Protein AF-A0A1C4WXW8-F1 (afdb_monomer_lite)

Foldseek 3Di:
DDDDDDDDDDDDDDDDDPPPPDDDDPPPFAALLQLLLQLLVVLVVDPDFAQAQSLVSSQVSNCVRVVDNCSPVSSVVNLQLLLVLQDVVVDDPDPDGSNRSSNVCRHGPTSVVSSVSSNVSSCVVVNPPPDD

Radius of gyration: 16.44 Å; chains: 1; bounding box: 38×34×55 Å

Sequence (132 aa):
MTISRPAQLVPVCGVPGCPERGTPRHAANGGPAVTLRAAARRLTQHPAGVGYHIPDAIFAAAQHLTGSPRPYDLVEANTKIMGGYLHEQAGPACEMTGGELIRRYGLFAPTDVIMKALYAAAAQYGGCDFGP

Secondary structure (DSSP, 8-state):
-------PPPPPPP-------S-S-STTTT-HHHHHHHHHHHHTT---SB---HHHHHHHHHHHHH--S--HHHHHHHHHHHHHHHHHHH-TT--S-HHHHHHHHHHHSBHHHHHHHHHHHHHHHH------

Organism: NCBI:txid47872

Structure (mmCIF, N/CA/C/O backbone):
data_AF-A0A1C4WXW8-F1
#
_entry.id   AF-A0A1C4WXW8-F1
#
loop_
_atom_site.group_PDB
_atom_site.id
_atom_site.type_symbol
_atom_site.label_atom_id
_atom_site.label_alt_id
_atom_site.label_comp_id
_atom_site.label_asym_id
_atom_site.label_entity_id
_atom_site.label_seq_id
_atom_site.pdbx_PDB_ins_code
_atom_site.Cartn_x
_atom_site.Cartn_y
_atom_site.Cartn_z
_atom_site.occupancy
_atom_site.B_iso_or_equiv
_atom_site.auth_seq_id
_atom_site.auth_comp_id
_atom_site.auth_asym_id
_atom_site.auth_atom_id
_atom_site.pdbx_PDB_model_num
ATOM 1 N N . MET A 1 1 ? 1.476 -24.107 -38.848 1.00 42.16 1 MET A N 1
ATOM 2 C CA . MET A 1 1 ? 0.458 -23.808 -37.819 1.00 42.16 1 MET A CA 1
ATOM 3 C C . MET A 1 1 ? 1.021 -24.277 -36.496 1.00 42.16 1 MET A C 1
ATOM 5 O O . MET A 1 1 ? 1.110 -25.480 -36.294 1.00 42.16 1 MET A O 1
ATOM 9 N N . THR A 1 2 ? 1.486 -23.360 -35.651 1.00 36.97 2 THR A N 1
ATOM 10 C CA . THR A 1 2 ? 2.134 -23.724 -34.385 1.00 36.97 2 THR A CA 1
ATOM 11 C C . THR A 1 2 ? 1.371 -23.062 -33.252 1.00 36.97 2 THR A C 1
ATOM 13 O O . THR A 1 2 ? 1.249 -21.843 -33.196 1.00 36.97 2 THR A O 1
ATOM 16 N N . ILE A 1 3 ? 0.787 -23.908 -32.410 1.00 42.28 3 ILE A N 1
ATOM 17 C CA . ILE A 1 3 ? -0.019 -23.559 -31.245 1.00 42.28 3 ILE A CA 1
ATOM 18 C C . ILE A 1 3 ? 0.946 -23.141 -30.129 1.00 42.28 3 ILE A C 1
ATOM 20 O O . ILE A 1 3 ? 1.629 -23.990 -29.558 1.00 42.28 3 ILE A O 1
ATOM 24 N N . SER A 1 4 ? 1.007 -21.846 -29.816 1.00 33.22 4 SER A N 1
ATOM 25 C CA . SER A 1 4 ? 1.723 -21.348 -28.636 1.00 33.22 4 SER A CA 1
ATOM 26 C C . SER A 1 4 ? 0.876 -21.583 -27.383 1.00 33.22 4 SER A C 1
ATOM 28 O O . SER A 1 4 ? -0.147 -20.937 -27.167 1.00 33.22 4 SER A O 1
ATOM 30 N N . ARG A 1 5 ? 1.298 -22.571 -26.588 1.00 36.66 5 ARG A N 1
ATOM 31 C CA . ARG A 1 5 ? 0.809 -22.892 -25.235 1.00 36.66 5 ARG A CA 1
ATOM 32 C C . ARG A 1 5 ? 1.335 -21.865 -24.200 1.00 36.66 5 ARG A C 1
ATOM 34 O O . ARG A 1 5 ? 2.215 -21.076 -24.531 1.00 36.66 5 ARG A O 1
ATOM 41 N N . PRO A 1 6 ? 0.739 -21.815 -22.993 1.00 38.16 6 PRO A N 1
ATOM 42 C CA . PRO A 1 6 ? 0.484 -20.593 -22.232 1.00 38.16 6 PRO A CA 1
ATOM 43 C C . PRO A 1 6 ? 1.710 -20.080 -21.474 1.00 38.16 6 PRO A C 1
ATOM 45 O O . PRO A 1 6 ? 2.616 -20.848 -21.156 1.00 38.16 6 PRO A O 1
ATOM 48 N N . ALA A 1 7 ? 1.681 -18.785 -21.140 1.00 37.22 7 ALA A N 1
ATOM 49 C CA . ALA A 1 7 ? 2.618 -18.128 -20.236 1.00 37.22 7 ALA A CA 1
ATOM 50 C C . ALA A 1 7 ? 2.741 -18.926 -18.927 1.00 37.22 7 ALA A C 1
ATOM 52 O O . ALA A 1 7 ? 1.848 -18.915 -18.078 1.00 37.22 7 ALA A O 1
ATOM 53 N N . GLN A 1 8 ? 3.838 -19.669 -18.803 1.00 34.44 8 GLN A N 1
ATOM 54 C CA . GLN A 1 8 ? 4.213 -20.341 -17.573 1.00 34.44 8 GLN A CA 1
ATOM 55 C C . GLN A 1 8 ? 4.605 -19.275 -16.551 1.00 34.44 8 GLN A C 1
ATOM 57 O O . GLN A 1 8 ? 5.443 -18.418 -16.833 1.00 34.44 8 GLN A O 1
ATOM 62 N N . LEU A 1 9 ? 3.989 -19.346 -15.367 1.00 34.91 9 LEU A N 1
ATOM 63 C CA . LEU A 1 9 ? 4.515 -18.715 -14.165 1.00 34.91 9 LEU A CA 1
ATOM 64 C C . LEU A 1 9 ? 5.983 -19.121 -14.031 1.00 34.91 9 LEU A C 1
ATOM 66 O O . LEU A 1 9 ? 6.294 -20.303 -13.881 1.00 34.91 9 LEU A O 1
ATOM 70 N N . VAL A 1 10 ? 6.872 -18.138 -14.112 1.00 30.11 10 VAL A N 1
ATOM 71 C CA . VAL A 1 10 ? 8.295 -18.340 -13.859 1.00 30.11 10 VAL A CA 1
ATOM 72 C C . VAL A 1 10 ? 8.438 -18.793 -12.399 1.00 30.11 10 VAL A C 1
ATOM 74 O O . VAL A 1 10 ? 7.858 -18.153 -11.516 1.00 30.11 10 VAL A O 1
ATOM 77 N N . PRO A 1 11 ? 9.152 -19.896 -12.119 1.00 32.09 11 PRO A N 1
ATOM 78 C CA . PRO A 1 11 ? 9.379 -20.346 -10.756 1.00 32.09 11 PRO A CA 1
ATOM 79 C C . PRO A 1 11 ? 10.198 -19.283 -10.022 1.00 32.09 11 PRO A C 1
ATOM 81 O O . PRO A 1 11 ? 11.289 -18.918 -10.459 1.00 32.09 11 PRO A O 1
ATOM 84 N N . VAL A 1 12 ? 9.664 -18.777 -8.908 1.00 43.47 12 VAL A N 1
ATOM 85 C CA . VAL A 1 12 ? 10.432 -17.955 -7.970 1.00 43.47 12 VAL A CA 1
ATOM 86 C C . VAL A 1 12 ? 11.572 -18.828 -7.456 1.00 43.47 12 VAL A C 1
ATOM 88 O O . VAL A 1 12 ? 11.342 -19.896 -6.888 1.00 43.47 12 VAL A O 1
ATOM 91 N N . CYS A 1 13 ? 12.795 -18.397 -7.760 1.00 31.27 13 CYS A N 1
ATOM 92 C CA . CYS A 1 13 ? 14.029 -19.094 -7.442 1.00 31.27 13 CYS A CA 1
ATOM 93 C C . CYS A 1 13 ? 14.114 -19.508 -5.969 1.00 31.27 13 CYS A C 1
ATOM 95 O O . CYS A 1 13 ? 13.616 -18.834 -5.068 1.00 31.27 13 CYS A O 1
ATOM 97 N N . GLY A 1 14 ? 14.783 -20.644 -5.776 1.00 25.45 14 GLY A N 1
ATOM 98 C CA . GLY A 1 14 ? 14.918 -21.360 -4.523 1.00 25.45 14 GLY A CA 1
ATOM 99 C C . GLY A 1 14 ? 15.574 -20.572 -3.392 1.00 25.45 14 GLY A C 1
ATOM 100 O O . GLY A 1 14 ? 16.483 -19.768 -3.581 1.00 25.45 14 GLY A O 1
ATOM 101 N N . VAL A 1 15 ? 15.106 -20.901 -2.194 1.00 41.94 15 VAL A N 1
ATOM 102 C CA . VAL A 1 15 ? 15.694 -20.576 -0.895 1.00 41.94 15 VAL A CA 1
ATOM 103 C C . VAL A 1 15 ? 17.053 -21.283 -0.790 1.00 41.94 15 VAL A C 1
ATOM 105 O O . VAL A 1 15 ? 17.099 -22.513 -0.847 1.00 41.94 15 VAL A O 1
ATOM 108 N N . PRO A 1 16 ? 18.166 -20.536 -0.705 1.00 33.53 16 PRO A N 1
ATOM 109 C CA . PRO A 1 16 ? 18.924 -20.519 0.548 1.00 33.53 16 PRO A CA 1
ATOM 110 C C . PRO A 1 16 ? 19.541 -19.139 0.832 1.00 33.53 16 PRO A C 1
ATOM 112 O O . PRO A 1 16 ? 20.348 -18.625 0.062 1.00 33.53 16 PRO A O 1
ATOM 115 N N . GLY A 1 17 ? 19.188 -18.564 1.982 1.00 31.53 17 GLY A N 1
ATOM 116 C CA . GLY A 1 17 ? 19.718 -17.282 2.441 1.00 31.53 17 GLY A CA 1
ATOM 117 C C . GLY A 1 17 ? 18.607 -16.278 2.694 1.00 31.53 17 GLY A C 1
ATOM 118 O O . GLY A 1 17 ? 18.421 -15.348 1.921 1.00 31.53 17 GLY A O 1
ATOM 119 N N . CYS A 1 18 ? 17.877 -16.456 3.795 1.00 29.89 18 CYS A N 1
ATOM 120 C CA . CYS A 1 18 ? 17.262 -15.324 4.474 1.00 29.89 18 CYS A CA 1
ATOM 121 C C . CYS A 1 18 ? 18.410 -14.534 5.119 1.00 29.89 18 CYS A C 1
ATOM 123 O O . CYS A 1 18 ? 18.981 -15.034 6.091 1.00 29.89 18 CYS A O 1
ATOM 125 N N . PRO A 1 19 ? 18.811 -13.350 4.619 1.00 34.81 19 PRO A N 1
ATOM 126 C CA . PRO A 1 19 ? 19.678 -12.505 5.408 1.00 34.81 19 PRO A CA 1
ATOM 127 C C . PRO A 1 19 ? 18.844 -11.970 6.570 1.00 34.81 19 PRO A C 1
ATOM 129 O O . PRO A 1 19 ? 17.953 -11.13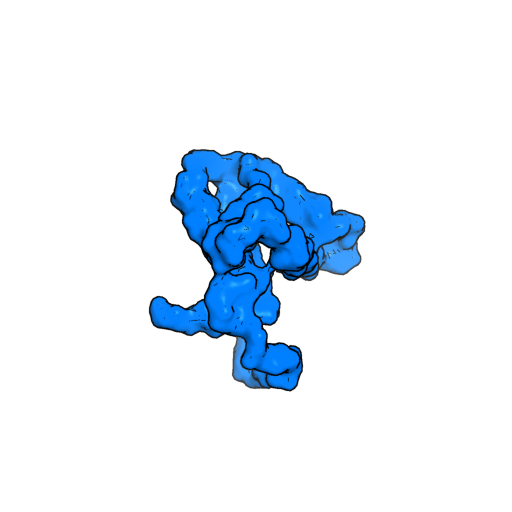7 6.404 1.00 34.81 19 PRO A O 1
ATOM 132 N N . GLU A 1 20 ? 19.148 -12.466 7.762 1.00 41.84 20 GLU A N 1
ATOM 133 C CA . GLU A 1 20 ? 18.830 -11.804 9.016 1.00 41.84 20 GLU A CA 1
ATOM 134 C C . GLU A 1 20 ? 19.429 -10.390 8.971 1.00 41.84 20 GLU A C 1
ATOM 136 O O . GLU A 1 20 ? 20.609 -10.181 9.247 1.00 41.84 20 GLU A O 1
ATOM 141 N N . ARG A 1 21 ? 18.646 -9.388 8.569 1.00 37.94 21 ARG A N 1
ATOM 142 C CA . ARG A 1 21 ? 19.041 -7.984 8.717 1.00 37.94 21 ARG A CA 1
ATOM 143 C C . ARG A 1 21 ? 17.845 -7.125 9.074 1.00 37.94 21 ARG A C 1
ATOM 145 O O . ARG A 1 21 ? 17.201 -6.528 8.222 1.00 37.94 21 ARG A O 1
ATOM 152 N N . GLY A 1 22 ? 17.622 -7.037 10.384 1.00 32.50 22 GLY A N 1
ATOM 153 C CA . GLY A 1 22 ? 16.932 -5.903 10.991 1.00 32.50 22 GLY A CA 1
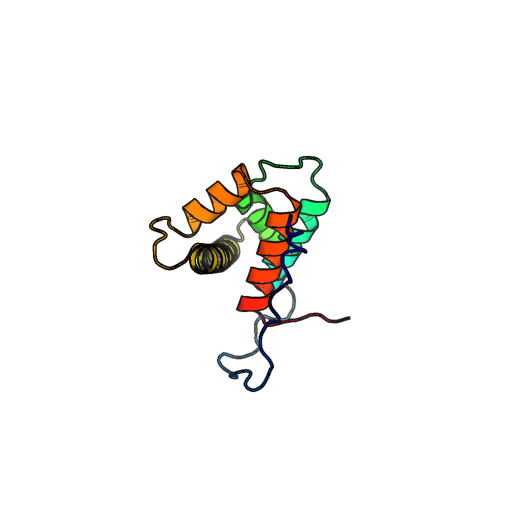ATOM 154 C C . GLY A 1 22 ? 15.810 -6.265 11.952 1.00 32.50 22 GLY A C 1
ATOM 155 O O . GLY A 1 22 ? 14.688 -5.848 11.723 1.00 32.50 22 GLY A O 1
ATOM 156 N N . THR A 1 23 ? 16.121 -6.978 13.041 1.00 31.50 23 THR A N 1
ATOM 157 C CA . THR A 1 23 ? 15.354 -7.033 14.311 1.00 31.50 23 THR A CA 1
ATOM 158 C C . THR A 1 23 ? 13.820 -7.247 14.254 1.00 31.50 23 THR A C 1
ATOM 160 O O . THR A 1 23 ? 13.075 -6.331 13.900 1.00 31.50 23 THR A O 1
ATOM 163 N N . PRO A 1 24 ? 13.286 -8.366 14.784 1.00 39.66 24 PRO A N 1
ATOM 164 C CA . PRO A 1 24 ? 11.848 -8.533 14.961 1.00 39.66 24 PRO A CA 1
ATOM 165 C C . PRO A 1 24 ? 11.381 -7.716 16.179 1.00 39.66 24 PRO A C 1
ATOM 167 O O . PRO A 1 24 ? 11.413 -8.194 17.311 1.00 39.66 24 PRO A O 1
ATOM 170 N N . ARG A 1 25 ? 10.964 -6.454 15.987 1.00 38.03 25 ARG A N 1
ATOM 171 C CA . ARG A 1 25 ? 10.293 -5.687 17.063 1.00 38.03 25 ARG A CA 1
ATOM 172 C C . ARG A 1 25 ? 9.156 -4.754 16.629 1.00 38.03 25 ARG A C 1
ATOM 174 O O . ARG A 1 25 ? 8.861 -3.799 17.330 1.00 38.03 25 ARG A O 1
ATOM 181 N N . HIS A 1 26 ? 8.464 -5.054 15.530 1.00 38.19 26 HIS A N 1
ATOM 182 C CA . HIS A 1 26 ? 7.174 -4.411 15.199 1.00 38.19 26 HIS A CA 1
ATOM 183 C C . HIS A 1 26 ? 6.092 -5.397 14.712 1.00 38.19 26 HIS A C 1
ATOM 185 O O . HIS A 1 26 ? 5.061 -4.985 14.183 1.00 38.19 26 HIS A O 1
ATOM 191 N N . ALA A 1 27 ? 6.303 -6.705 14.905 1.00 42.12 27 ALA A N 1
ATOM 192 C CA . ALA A 1 27 ? 5.396 -7.751 14.422 1.00 42.12 27 ALA A CA 1
ATOM 193 C C . ALA A 1 27 ? 4.163 -7.996 15.319 1.00 42.12 27 ALA A C 1
ATOM 195 O O . ALA A 1 27 ? 3.252 -8.709 14.915 1.00 42.12 27 ALA A O 1
ATOM 196 N N . ALA A 1 28 ? 4.073 -7.382 16.502 1.00 43.66 28 ALA A N 1
ATOM 197 C CA . ALA A 1 28 ? 2.892 -7.508 17.352 1.00 43.66 28 ALA A CA 1
ATOM 198 C C . ALA A 1 28 ? 1.944 -6.310 17.137 1.00 43.66 28 ALA A C 1
ATOM 200 O O . ALA A 1 28 ? 2.115 -5.246 17.721 1.00 43.66 28 ALA A O 1
ATOM 201 N N . ASN A 1 29 ? 0.932 -6.512 16.290 1.00 54.12 29 ASN A N 1
ATOM 202 C CA . ASN A 1 29 ? -0.359 -5.800 16.256 1.00 54.12 29 ASN A CA 1
ATOM 203 C C . ASN A 1 29 ? -0.497 -4.421 15.573 1.00 54.12 29 ASN A C 1
ATOM 205 O O . ASN A 1 29 ? -1.605 -3.893 15.575 1.00 54.12 29 ASN A O 1
ATOM 209 N N . GLY A 1 30 ? 0.519 -3.856 14.907 1.00 61.78 30 GLY A N 1
ATOM 210 C CA . GLY A 1 30 ? 0.320 -2.545 14.247 1.00 61.78 30 GLY A CA 1
ATOM 211 C C . GLY A 1 30 ? 1.336 -2.091 13.196 1.00 61.78 30 GLY 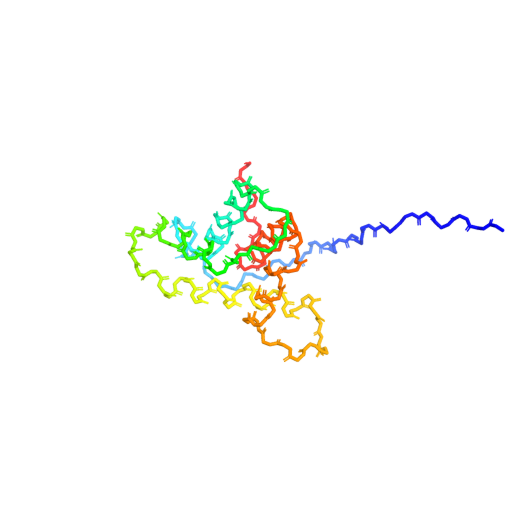A C 1
ATOM 212 O O . GLY A 1 30 ? 1.309 -0.932 12.796 1.00 61.78 30 GLY A O 1
ATOM 213 N N . GLY A 1 31 ? 2.248 -2.960 12.751 1.00 77.69 31 GLY A N 1
ATOM 214 C CA . GLY A 1 31 ? 3.304 -2.578 11.807 1.00 77.69 31 GLY A CA 1
ATOM 215 C C . GLY A 1 31 ? 2.824 -2.343 10.360 1.00 77.69 31 GLY A C 1
ATOM 216 O O . GLY A 1 31 ? 1.686 -2.682 10.007 1.00 77.69 31 GLY A O 1
ATOM 217 N N . PRO A 1 32 ? 3.699 -1.824 9.475 1.00 82.94 32 PRO A N 1
ATOM 218 C CA . PRO A 1 32 ? 3.349 -1.557 8.079 1.00 82.94 32 PRO A CA 1
ATOM 219 C C . PRO A 1 32 ? 2.868 -2.796 7.309 1.00 82.94 32 PRO A C 1
ATOM 221 O O . PRO A 1 32 ? 1.838 -2.745 6.649 1.00 82.94 32 PRO A O 1
ATOM 224 N N . ALA A 1 33 ? 3.514 -3.956 7.467 1.00 83.88 33 ALA A N 1
ATOM 225 C CA . ALA A 1 33 ? 3.075 -5.186 6.796 1.00 83.88 33 ALA A CA 1
ATOM 226 C C . ALA A 1 33 ? 1.646 -5.612 7.201 1.00 83.88 33 ALA A C 1
ATOM 228 O O . ALA A 1 33 ? 0.847 -6.009 6.353 1.00 83.88 33 ALA A O 1
ATOM 229 N N . VAL A 1 34 ? 1.290 -5.480 8.484 1.00 86.12 34 VAL A N 1
ATOM 230 C CA . VAL A 1 34 ? -0.073 -5.750 8.979 1.00 86.12 34 VAL A CA 1
ATOM 231 C C . VAL A 1 34 ? -1.065 -4.745 8.392 1.00 86.12 34 VAL A C 1
ATOM 233 O O . VAL A 1 34 ? -2.157 -5.123 7.973 1.00 86.12 34 VAL A O 1
ATOM 236 N N . THR A 1 35 ? -0.662 -3.479 8.300 1.00 87.94 35 THR A N 1
ATOM 237 C CA . THR A 1 35 ? -1.484 -2.397 7.748 1.00 87.94 35 THR A CA 1
ATOM 238 C C . THR A 1 35 ? -1.775 -2.597 6.260 1.00 87.94 35 THR A C 1
ATOM 240 O O . THR A 1 35 ? -2.935 -2.512 5.862 1.00 87.94 35 THR A O 1
ATOM 243 N N . LEU A 1 36 ? -0.774 -2.951 5.445 1.00 89.00 36 LEU A N 1
ATOM 244 C CA . LEU A 1 36 ? -0.966 -3.275 4.025 1.00 89.00 36 LEU A CA 1
ATOM 245 C C . LEU A 1 36 ? -1.899 -4.480 3.829 1.00 89.00 36 LEU A C 1
ATOM 247 O O . LEU A 1 36 ? -2.801 -4.432 2.993 1.00 89.00 36 LEU A O 1
ATOM 251 N N . ARG A 1 37 ? -1.747 -5.541 4.636 1.00 88.56 37 ARG A N 1
ATOM 252 C CA . ARG A 1 37 ? -2.646 -6.712 4.606 1.00 88.56 37 ARG A CA 1
ATOM 253 C C . ARG A 1 37 ? -4.078 -6.340 5.007 1.00 88.56 37 ARG A C 1
ATOM 255 O O . ARG A 1 37 ? -5.032 -6.809 4.391 1.00 88.56 37 ARG A O 1
ATOM 262 N N . ALA A 1 38 ? -4.247 -5.489 6.019 1.00 87.75 38 ALA A N 1
ATOM 263 C CA . ALA A 1 38 ? -5.557 -4.995 6.438 1.00 87.75 38 ALA A CA 1
ATOM 264 C C . ALA A 1 38 ? -6.206 -4.101 5.366 1.00 87.75 38 ALA A C 1
ATOM 266 O O . ALA A 1 38 ? -7.405 -4.224 5.119 1.00 87.75 38 ALA A O 1
ATOM 267 N N . ALA A 1 39 ? -5.424 -3.261 4.682 1.00 87.88 39 ALA A N 1
ATOM 268 C CA . ALA A 1 39 ? -5.891 -2.493 3.531 1.00 87.88 39 ALA A CA 1
ATOM 269 C C . ALA A 1 39 ? -6.344 -3.424 2.390 1.00 87.88 39 ALA A C 1
ATOM 271 O O . ALA A 1 39 ? -7.438 -3.245 1.858 1.00 87.88 39 ALA A O 1
ATOM 272 N N . ALA A 1 40 ? -5.573 -4.477 2.088 1.00 87.38 40 ALA A N 1
ATOM 273 C CA . ALA A 1 40 ? -5.913 -5.486 1.079 1.00 87.38 40 ALA A CA 1
ATOM 274 C C . ALA A 1 40 ? -7.261 -6.178 1.359 1.00 87.38 40 ALA A C 1
ATOM 276 O O . ALA A 1 40 ? -8.089 -6.313 0.462 1.00 87.38 40 ALA A O 1
ATOM 277 N N . ARG A 1 41 ? -7.537 -6.546 2.618 1.00 85.62 41 ARG A N 1
ATOM 278 C CA . ARG A 1 41 ? -8.822 -7.154 3.021 1.00 85.62 41 ARG A CA 1
ATOM 279 C C . ARG A 1 41 ? -10.028 -6.229 2.863 1.00 85.62 41 ARG A C 1
ATOM 281 O O . ARG A 1 41 ? -11.157 -6.702 2.818 1.00 85.62 41 ARG A O 1
ATOM 288 N N . ARG A 1 42 ? -9.829 -4.915 2.801 1.00 81.56 42 ARG A N 1
ATOM 289 C CA . ARG A 1 42 ? -10.935 -3.978 2.563 1.00 81.56 42 ARG A CA 1
ATOM 290 C C . ARG A 1 42 ? -11.265 -3.812 1.095 1.00 81.56 42 ARG A C 1
ATOM 292 O O . ARG A 1 42 ? -12.414 -3.535 0.773 1.00 81.56 42 ARG A O 1
ATOM 299 N N . LEU A 1 43 ? -10.301 -4.046 0.208 1.00 77.81 43 LEU A N 1
ATOM 300 C CA . LEU A 1 43 ? -10.560 -4.087 -1.230 1.00 77.81 43 LEU A CA 1
ATOM 301 C C . LEU A 1 43 ? -11.547 -5.201 -1.594 1.00 77.81 43 LEU A C 1
ATOM 303 O O . LEU A 1 43 ? -12.408 -4.981 -2.435 1.00 77.81 43 LEU A O 1
ATOM 307 N N . THR A 1 44 ? -11.510 -6.352 -0.912 1.00 70.81 44 THR A N 1
ATOM 308 C CA . THR A 1 44 ? -12.481 -7.440 -1.146 1.00 70.81 44 THR A CA 1
ATOM 309 C C . THR A 1 44 ? -13.906 -7.088 -0.715 1.00 70.81 44 THR A C 1
ATOM 311 O O . THR A 1 44 ? -14.844 -7.784 -1.085 1.00 70.81 44 THR A O 1
ATOM 314 N N . GLN A 1 45 ? -14.077 -6.033 0.087 1.00 70.06 45 GLN A N 1
ATOM 315 C CA . GLN A 1 45 ? -15.380 -5.523 0.521 1.00 70.06 45 GLN A CA 1
ATOM 316 C C . GLN A 1 45 ? -15.891 -4.395 -0.390 1.00 70.06 45 GLN A C 1
ATOM 318 O O . GLN A 1 45 ? -17.015 -3.929 -0.212 1.00 70.06 45 GLN A O 1
ATOM 323 N N . HIS A 1 46 ? -15.084 -3.938 -1.354 1.00 66.31 46 HIS A N 1
ATOM 324 C CA . HIS A 1 46 ? -15.436 -2.834 -2.237 1.00 66.31 46 HIS A CA 1
ATOM 325 C C . HIS A 1 46 ? -16.137 -3.348 -3.512 1.00 66.31 46 HIS A C 1
ATOM 327 O O . HIS A 1 46 ? -15.595 -4.219 -4.190 1.00 66.31 46 HIS A O 1
ATOM 333 N N . PRO A 1 47 ? -17.314 -2.809 -3.889 1.00 59.94 47 PRO A N 1
ATOM 334 C CA . PRO A 1 47 ? -18.100 -3.316 -5.020 1.00 59.94 47 PRO A CA 1
ATOM 335 C C . PRO A 1 47 ? -17.556 -2.919 -6.404 1.00 59.94 47 PRO A C 1
ATOM 337 O O . PRO A 1 47 ? -18.006 -3.455 -7.414 1.00 59.94 47 PRO A O 1
ATOM 340 N N . ALA A 1 48 ? -16.612 -1.973 -6.482 1.00 60.81 48 ALA A N 1
ATOM 341 C CA . ALA A 1 48 ? -16.042 -1.520 -7.754 1.00 60.81 48 ALA A CA 1
ATOM 342 C C . ALA A 1 48 ? -14.847 -2.381 -8.203 1.00 60.81 48 ALA A C 1
ATOM 344 O O . ALA A 1 48 ? -13.959 -2.688 -7.407 1.00 60.81 48 ALA A O 1
ATOM 345 N N . GLY A 1 49 ? -14.808 -2.717 -9.498 1.00 60.69 49 GLY A N 1
ATOM 346 C CA . GLY A 1 49 ? -13.738 -3.512 -10.111 1.00 60.69 49 GLY A CA 1
ATOM 347 C C . GLY A 1 49 ? -12.464 -2.737 -10.477 1.00 60.69 49 GLY A C 1
ATOM 348 O O . GLY A 1 49 ? -11.425 -3.371 -10.624 1.00 60.69 49 GLY A O 1
ATOM 349 N N . VAL A 1 50 ? -12.528 -1.404 -10.623 1.00 62.62 50 VAL A N 1
ATOM 350 C CA . VAL A 1 50 ? -11.410 -0.489 -10.959 1.00 62.62 50 VAL A CA 1
ATOM 351 C C . VAL A 1 50 ? -11.678 0.885 -10.316 1.00 62.62 50 VAL A C 1
ATOM 353 O O . VAL A 1 50 ? -12.838 1.217 -10.064 1.00 62.62 50 VAL A O 1
ATOM 356 N N . GLY A 1 51 ? -10.640 1.695 -10.072 1.00 70.06 51 GLY A N 1
ATOM 357 C CA . GLY A 1 51 ? -10.784 3.079 -9.596 1.00 70.06 51 GLY A CA 1
ATOM 358 C C . GLY A 1 51 ? -10.794 3.207 -8.073 1.00 70.06 51 GLY A C 1
ATOM 359 O O . GLY A 1 51 ? -11.637 3.896 -7.505 1.00 70.06 51 GLY A O 1
ATOM 360 N N . TYR A 1 52 ? -9.871 2.522 -7.403 1.00 79.12 52 TYR A N 1
ATOM 361 C CA . TYR A 1 52 ? -9.782 2.472 -5.951 1.00 79.12 52 TYR A CA 1
ATOM 362 C C . TYR A 1 52 ? -8.713 3.419 -5.395 1.00 79.12 52 TYR A C 1
ATOM 364 O O . TYR A 1 52 ? -7.569 3.436 -5.854 1.00 79.12 52 TYR A O 1
ATOM 372 N N . HIS A 1 53 ? -9.049 4.174 -4.349 1.00 83.88 53 HIS A N 1
ATOM 373 C CA . HIS A 1 53 ? -8.098 5.077 -3.706 1.00 83.88 53 HIS A CA 1
ATOM 374 C C . HIS A 1 53 ? -7.266 4.341 -2.640 1.00 83.88 53 HIS A C 1
ATOM 376 O O . HIS A 1 53 ? -7.625 4.260 -1.467 1.00 83.88 53 HIS A O 1
ATOM 382 N N . ILE A 1 54 ? -6.126 3.784 -3.066 1.00 85.88 54 ILE A N 1
ATOM 383 C CA . ILE A 1 54 ? -5.195 3.023 -2.210 1.00 85.88 54 ILE A CA 1
ATOM 384 C C . ILE A 1 54 ? -4.769 3.799 -0.944 1.00 85.88 54 ILE A C 1
ATOM 386 O O . ILE A 1 54 ? -4.763 3.187 0.129 1.00 85.88 54 ILE A O 1
ATOM 390 N N . PRO A 1 55 ? -4.450 5.112 -1.002 1.00 86.88 55 PRO A N 1
ATOM 391 C CA . PRO A 1 55 ? -4.074 5.862 0.196 1.00 86.88 55 PRO A CA 1
ATOM 392 C C . PRO A 1 55 ? -5.159 5.873 1.280 1.00 86.88 55 PRO A C 1
ATOM 394 O O . PRO A 1 55 ? -4.830 5.715 2.454 1.00 86.88 55 PRO A O 1
ATOM 397 N N . ASP A 1 56 ? -6.443 5.965 0.913 1.00 87.25 56 ASP A N 1
ATOM 398 C CA . ASP A 1 56 ? -7.541 5.958 1.895 1.00 87.25 56 ASP A CA 1
ATOM 399 C C . ASP A 1 56 ? -7.678 4.599 2.575 1.00 87.25 56 ASP A C 1
ATOM 401 O O . ASP A 1 56 ? -7.957 4.512 3.770 1.00 87.25 56 ASP A O 1
ATOM 405 N N . ALA A 1 57 ? -7.437 3.518 1.835 1.00 88.62 57 ALA A N 1
ATOM 406 C CA . ALA A 1 57 ? -7.476 2.168 2.380 1.00 88.62 57 ALA A CA 1
ATOM 407 C C . ALA A 1 57 ? -6.375 1.930 3.411 1.00 88.62 57 ALA A C 1
ATOM 409 O O . ALA A 1 57 ? -6.630 1.351 4.472 1.00 88.62 57 ALA A O 1
ATOM 410 N N . ILE A 1 58 ? -5.166 2.411 3.105 1.00 89.44 58 ILE A N 1
ATOM 411 C CA . ILE A 1 58 ? -4.021 2.405 4.017 1.00 89.44 58 ILE A CA 1
ATOM 412 C C . ILE A 1 58 ? -4.334 3.274 5.236 1.00 89.44 58 ILE A C 1
ATOM 414 O O . ILE A 1 58 ? -4.143 2.829 6.366 1.00 89.44 58 ILE A O 1
ATOM 418 N N . PHE A 1 59 ? -4.873 4.476 5.028 1.00 89.50 59 PHE A N 1
ATOM 419 C CA . PHE A 1 59 ? -5.226 5.402 6.098 1.00 89.50 59 PHE A CA 1
ATOM 420 C C . PHE A 1 59 ? -6.261 4.814 7.054 1.00 89.50 59 PHE A C 1
ATOM 422 O O . PHE A 1 59 ? -6.013 4.725 8.256 1.00 89.50 59 PHE A O 1
ATOM 429 N N . ALA A 1 60 ? -7.373 4.303 6.531 1.00 88.81 60 ALA A N 1
ATOM 430 C CA . ALA A 1 60 ? -8.378 3.626 7.335 1.00 88.81 60 ALA A CA 1
ATOM 431 C C . ALA A 1 60 ? -7.786 2.411 8.074 1.00 88.81 60 ALA A C 1
ATOM 433 O O . ALA A 1 60 ? -8.306 1.981 9.105 1.00 88.81 60 ALA A O 1
ATOM 434 N N . ALA A 1 61 ? -6.744 1.760 7.527 1.00 88.38 61 ALA A N 1
ATOM 435 C CA . ALA A 1 61 ? -6.183 0.521 8.096 1.00 88.38 61 ALA A CA 1
ATOM 436 C C . ALA A 1 61 ? -5.304 0.872 9.271 1.00 88.38 61 ALA A C 1
ATOM 438 O O . ALA A 1 61 ? -5.475 0.327 10.358 1.00 88.38 61 ALA A O 1
ATOM 439 N N . ALA A 1 62 ? -4.469 1.876 9.058 1.00 86.62 62 ALA A N 1
ATOM 440 C CA . ALA A 1 62 ? -3.658 2.483 10.078 1.00 86.62 62 ALA A CA 1
ATOM 441 C C . ALA A 1 62 ? -4.532 3.042 11.217 1.00 86.62 62 ALA A C 1
ATOM 443 O O . ALA A 1 62 ? -4.246 2.764 12.378 1.00 86.62 62 ALA A O 1
ATOM 444 N N . GLN A 1 63 ? -5.641 3.733 10.918 1.00 88.88 63 GLN A N 1
ATOM 445 C CA . GLN A 1 63 ? -6.573 4.229 11.941 1.00 88.88 63 GLN A CA 1
ATOM 446 C C . GLN A 1 63 ? -7.176 3.091 12.766 1.00 88.88 63 GLN A C 1
ATOM 448 O O . GLN A 1 63 ? -7.166 3.137 13.992 1.00 88.88 63 GLN A O 1
ATOM 453 N N . HIS A 1 64 ? -7.674 2.047 12.099 1.00 86.50 64 HIS A N 1
ATOM 454 C CA . HIS A 1 64 ? -8.310 0.919 12.775 1.00 86.50 64 HIS A CA 1
ATOM 455 C C . HIS A 1 64 ? -7.338 0.131 13.664 1.00 86.50 64 HIS A C 1
ATOM 457 O O . HIS A 1 64 ? -7.713 -0.271 14.759 1.00 86.50 64 HIS A O 1
ATOM 463 N N . LEU A 1 65 ? -6.096 -0.069 13.213 1.00 83.19 65 LEU A N 1
ATOM 464 C CA . LEU A 1 65 ? -5.086 -0.827 13.956 1.00 83.19 65 LEU A CA 1
ATOM 465 C C . LEU A 1 65 ? -4.478 -0.034 15.116 1.00 83.19 65 LEU A C 1
ATOM 467 O O . LEU A 1 65 ? -4.161 -0.608 16.151 1.00 83.19 65 LEU A O 1
ATOM 471 N N . THR A 1 66 ? -4.305 1.278 14.952 1.00 82.50 66 THR A N 1
ATOM 472 C CA . THR A 1 66 ? -3.676 2.125 15.980 1.00 82.50 66 THR A CA 1
ATOM 473 C C . THR A 1 66 ? -4.678 2.738 16.955 1.00 82.50 66 THR A C 1
ATOM 475 O O . THR A 1 66 ? -4.274 3.246 17.997 1.00 82.50 66 THR A O 1
ATOM 478 N N . GLY A 1 67 ? -5.969 2.767 16.606 1.00 82.25 67 GLY A N 1
ATOM 479 C CA . GLY A 1 67 ? -6.986 3.548 17.316 1.00 82.25 67 GLY A CA 1
ATOM 480 C C . GLY A 1 67 ? -6.774 5.066 17.224 1.00 82.25 67 GLY A C 1
ATOM 481 O O . GLY A 1 67 ? -7.519 5.829 17.836 1.00 82.25 67 GLY A O 1
ATOM 482 N N . SER A 1 68 ? -5.764 5.526 16.476 1.00 78.44 68 SER A N 1
ATOM 483 C CA . SER A 1 68 ? -5.435 6.941 16.340 1.00 78.44 68 SER A CA 1
ATOM 484 C C . SER A 1 68 ? -6.251 7.575 15.214 1.00 78.44 68 SER A C 1
ATOM 486 O O . SER A 1 68 ? -6.280 7.036 14.106 1.00 78.44 68 SER A O 1
ATOM 488 N N . PRO A 1 69 ? -6.834 8.770 15.417 1.00 80.88 69 PRO A N 1
ATOM 489 C CA . PRO A 1 69 ? -7.447 9.530 14.329 1.00 80.88 69 PRO A CA 1
ATOM 490 C C . PRO A 1 69 ? -6.409 10.081 13.336 1.00 80.88 69 PRO A C 1
ATOM 492 O O . PRO A 1 69 ? -6.773 10.511 12.242 1.00 80.88 69 PRO A O 1
ATOM 495 N N . ARG A 1 70 ? -5.118 10.087 13.697 1.00 85.00 70 ARG A N 1
ATOM 496 C CA . ARG A 1 70 ? -4.020 10.676 12.914 1.00 85.00 70 ARG A CA 1
ATOM 497 C C . ARG A 1 70 ? -2.831 9.713 12.801 1.00 85.00 70 ARG A C 1
ATOM 499 O O . ARG A 1 70 ? -1.779 9.975 13.379 1.00 85.00 70 ARG A O 1
ATOM 506 N N . PRO A 1 71 ? -2.960 8.593 12.075 1.00 85.38 71 PRO A N 1
ATOM 507 C CA . PRO A 1 71 ? -1.907 7.586 11.973 1.00 85.38 71 PRO A CA 1
ATOM 508 C C . PRO A 1 71 ? -0.874 7.938 10.882 1.00 85.38 71 PRO A C 1
ATOM 510 O O . PRO A 1 71 ? -0.485 7.076 10.096 1.00 85.38 71 PRO A O 1
ATOM 513 N N . TYR A 1 72 ? -0.473 9.211 10.779 1.00 87.88 72 TYR A N 1
ATOM 514 C CA . TYR A 1 72 ? 0.270 9.732 9.624 1.00 87.88 72 TYR A CA 1
ATOM 515 C C . TYR A 1 72 ? 1.615 9.038 9.406 1.00 87.88 72 TYR A C 1
ATOM 517 O O . TYR A 1 72 ? 1.891 8.636 8.281 1.00 87.88 72 TYR A O 1
ATOM 525 N N . ASP A 1 73 ? 2.385 8.798 10.468 1.00 84.69 73 ASP A N 1
ATOM 526 C CA . ASP A 1 73 ? 3.694 8.136 10.370 1.00 84.69 73 ASP A CA 1
ATOM 527 C C . ASP A 1 73 ? 3.568 6.717 9.799 1.00 84.69 73 ASP A C 1
ATOM 529 O O . ASP A 1 73 ? 4.344 6.286 8.944 1.00 84.69 73 ASP A O 1
ATOM 533 N N . LEU A 1 74 ? 2.532 5.989 10.231 1.00 83.88 74 LEU A N 1
ATOM 534 C CA . LEU A 1 74 ? 2.253 4.647 9.737 1.00 83.88 74 LEU A CA 1
ATOM 535 C C . LEU A 1 74 ? 1.791 4.698 8.277 1.00 83.88 74 LEU A C 1
ATOM 537 O O . LEU A 1 74 ? 2.230 3.885 7.468 1.00 83.88 74 LEU A O 1
ATOM 541 N N . VAL A 1 75 ? 0.951 5.663 7.907 1.00 86.75 75 VAL A N 1
ATOM 542 C CA . VAL A 1 75 ? 0.493 5.852 6.521 1.00 86.75 75 VAL A CA 1
ATOM 543 C C . VAL A 1 75 ? 1.646 6.216 5.593 1.00 86.75 75 VAL A C 1
ATOM 545 O O . VAL A 1 75 ? 1.752 5.652 4.503 1.00 86.75 75 VAL A O 1
ATOM 548 N N . GLU A 1 76 ? 2.545 7.096 6.025 1.00 89.00 76 GLU A N 1
ATOM 549 C CA . GLU A 1 76 ? 3.739 7.468 5.273 1.00 89.00 76 GLU A CA 1
ATOM 550 C C . GLU A 1 76 ? 4.659 6.257 5.071 1.00 89.00 76 GLU A C 1
ATOM 552 O O . GLU A 1 76 ? 5.082 5.987 3.945 1.00 89.00 76 GLU A O 1
ATOM 557 N N . ALA A 1 77 ? 4.905 5.471 6.125 1.00 87.31 77 ALA A N 1
ATOM 558 C CA . ALA A 1 77 ? 5.696 4.246 6.038 1.00 87.31 77 ALA A CA 1
ATOM 559 C C . ALA A 1 77 ? 5.088 3.235 5.049 1.00 87.31 77 ALA A C 1
ATOM 561 O O . ALA A 1 77 ? 5.787 2.714 4.181 1.00 87.31 77 ALA A O 1
ATOM 562 N N . ASN A 1 78 ? 3.776 2.997 5.125 1.00 90.06 78 ASN A N 1
ATOM 563 C CA . ASN A 1 78 ? 3.066 2.107 4.203 1.00 90.06 78 ASN A CA 1
ATOM 564 C C . ASN A 1 78 ? 3.118 2.606 2.751 1.00 90.06 78 ASN A C 1
ATOM 566 O O . ASN A 1 78 ? 3.317 1.814 1.831 1.00 90.06 78 ASN A O 1
ATOM 570 N N . THR A 1 79 ? 2.976 3.917 2.544 1.00 90.19 79 THR A N 1
ATOM 571 C CA . THR A 1 79 ? 3.052 4.544 1.216 1.00 90.19 79 THR A CA 1
ATOM 572 C C . THR A 1 79 ? 4.454 4.403 0.628 1.00 90.19 79 THR A C 1
ATOM 574 O O . THR A 1 79 ? 4.594 4.063 -0.543 1.00 90.19 79 THR A O 1
ATOM 577 N N . LYS A 1 80 ? 5.504 4.584 1.437 1.00 90.25 80 LYS A N 1
ATOM 578 C CA . LYS A 1 80 ? 6.894 4.356 1.016 1.00 90.25 80 LYS A CA 1
ATOM 579 C C . LYS A 1 80 ? 7.136 2.901 0.609 1.00 90.25 80 LYS A C 1
ATOM 581 O O . LYS A 1 80 ? 7.721 2.667 -0.443 1.00 90.25 80 LYS A O 1
ATOM 586 N N . ILE A 1 81 ? 6.643 1.937 1.389 1.00 90.75 81 ILE A N 1
ATOM 587 C CA . ILE A 1 81 ? 6.793 0.501 1.095 1.00 90.75 81 ILE A CA 1
ATOM 588 C C . ILE A 1 81 ? 6.070 0.125 -0.199 1.00 90.75 81 ILE A C 1
ATOM 590 O O . ILE A 1 81 ? 6.668 -0.472 -1.091 1.00 90.75 81 ILE A O 1
ATOM 594 N N . MET A 1 82 ? 4.797 0.504 -0.324 1.00 92.38 82 MET A N 1
ATOM 595 C CA . MET A 1 82 ? 4.010 0.210 -1.521 1.00 92.38 82 MET A CA 1
ATOM 596 C C . MET A 1 82 ? 4.591 0.905 -2.759 1.00 92.38 82 MET A C 1
ATOM 598 O O . MET A 1 82 ? 4.659 0.315 -3.833 1.00 92.38 82 MET A O 1
ATOM 602 N N . GLY A 1 83 ? 5.040 2.151 -2.608 1.00 91.06 83 GLY A N 1
ATOM 603 C CA . GLY A 1 83 ? 5.645 2.924 -3.685 1.00 91.06 83 GLY A CA 1
ATOM 604 C C . GLY A 1 83 ? 6.960 2.310 -4.156 1.00 91.06 8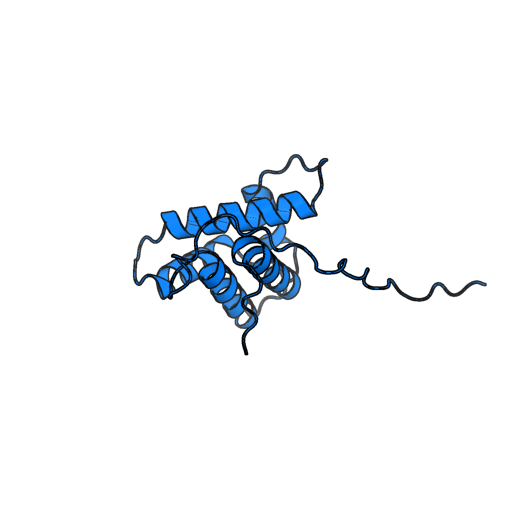3 GLY A C 1
ATOM 605 O O . GLY A 1 83 ? 7.161 2.186 -5.359 1.00 91.06 83 GLY A O 1
ATOM 606 N N . GLY A 1 84 ? 7.812 1.873 -3.224 1.00 91.38 84 GLY A N 1
ATOM 607 C CA . GLY A 1 84 ? 9.047 1.149 -3.530 1.00 91.38 84 GLY A CA 1
ATOM 608 C C . GLY A 1 84 ? 8.778 -0.160 -4.269 1.00 91.38 84 GLY A C 1
ATOM 609 O O . GLY A 1 84 ? 9.342 -0.375 -5.337 1.00 91.38 84 GLY A O 1
ATOM 610 N N . TYR A 1 85 ? 7.832 -0.967 -3.773 1.00 91.62 85 TYR A N 1
ATOM 611 C CA . TYR A 1 85 ? 7.405 -2.201 -4.439 1.00 91.62 85 TYR A CA 1
ATOM 612 C C . TYR A 1 85 ? 6.973 -1.950 -5.890 1.00 91.62 85 TYR A C 1
ATOM 614 O O . TYR A 1 85 ? 7.458 -2.599 -6.813 1.00 91.62 85 TYR A O 1
ATOM 622 N N . LEU A 1 86 ? 6.084 -0.979 -6.118 1.00 91.38 86 LEU A N 1
ATOM 623 C CA . LEU A 1 86 ? 5.599 -0.674 -7.465 1.00 91.38 86 LEU A CA 1
ATOM 624 C C . LEU A 1 86 ? 6.700 -0.132 -8.377 1.00 91.38 86 LEU A C 1
ATOM 626 O O . LEU A 1 86 ? 6.683 -0.403 -9.576 1.00 91.38 86 LEU A O 1
ATOM 630 N N . HIS A 1 87 ? 7.642 0.629 -7.826 1.00 90.94 87 HIS A N 1
ATOM 631 C CA . HIS A 1 87 ? 8.761 1.165 -8.586 1.00 90.94 87 HIS A CA 1
ATOM 632 C C . HIS A 1 87 ? 9.717 0.050 -9.033 1.00 90.94 87 HIS A C 1
ATOM 634 O O . HIS A 1 87 ? 10.095 0.004 -10.201 1.00 90.94 87 HIS A O 1
ATOM 640 N N . GLU A 1 88 ? 10.009 -0.918 -8.160 1.00 88.62 88 GLU A N 1
ATOM 641 C CA . GLU A 1 88 ? 10.776 -2.117 -8.521 1.00 88.62 88 GLU A CA 1
ATOM 642 C C . GLU A 1 88 ? 10.081 -2.945 -9.613 1.00 88.62 88 GLU A C 1
ATOM 644 O O . GLU A 1 88 ? 10.735 -3.387 -10.556 1.00 88.62 88 GLU A O 1
ATOM 649 N N . GLN A 1 89 ? 8.754 -3.108 -9.537 1.00 87.50 89 GLN A N 1
ATOM 650 C CA . GLN A 1 89 ? 7.977 -3.817 -10.565 1.00 87.50 89 GLN A CA 1
ATOM 651 C C . GLN A 1 89 ? 7.922 -3.068 -11.905 1.00 87.50 89 GLN A C 1
ATOM 653 O O . GLN A 1 89 ? 7.861 -3.697 -12.960 1.00 87.50 89 GLN A O 1
ATOM 658 N N . ALA A 1 90 ? 7.929 -1.732 -11.884 1.00 86.88 90 ALA A N 1
ATOM 659 C CA . ALA A 1 90 ? 7.946 -0.912 -13.095 1.00 86.88 90 ALA A CA 1
ATOM 660 C C . ALA A 1 90 ? 9.310 -0.939 -13.811 1.00 86.88 90 ALA A C 1
ATOM 662 O O . ALA A 1 90 ? 9.385 -0.656 -15.009 1.00 86.88 90 ALA A O 1
ATOM 663 N N . GLY A 1 91 ? 10.372 -1.319 -13.097 1.00 81.75 91 GLY A N 1
ATOM 664 C CA . GLY A 1 91 ? 11.720 -1.455 -13.629 1.00 81.75 91 GLY A CA 1
ATOM 665 C C . GLY A 1 91 ? 12.498 -0.133 -13.704 1.00 81.75 91 GLY A C 1
ATOM 666 O O . GLY A 1 91 ? 11.957 0.948 -13.469 1.00 81.75 91 GLY A O 1
ATOM 667 N N . PRO A 1 92 ? 13.793 -0.200 -14.062 1.00 81.19 92 PRO A N 1
ATOM 668 C CA . PRO A 1 92 ? 14.741 0.910 -13.907 1.00 81.19 92 PRO A CA 1
ATOM 669 C C . PRO A 1 92 ? 14.499 2.099 -14.849 1.00 81.19 92 PRO A C 1
ATOM 671 O O . PRO A 1 92 ? 15.086 3.155 -14.654 1.00 81.19 92 PRO A O 1
ATOM 674 N N . ALA A 1 93 ? 13.657 1.937 -15.873 1.00 81.25 93 ALA A N 1
ATOM 675 C CA . ALA A 1 93 ? 13.285 3.009 -16.798 1.00 81.25 93 ALA A CA 1
ATOM 676 C C . ALA A 1 93 ? 12.068 3.825 -16.318 1.00 81.25 93 ALA A C 1
ATOM 678 O O . ALA A 1 93 ? 11.609 4.722 -17.022 1.00 81.25 93 ALA A O 1
ATOM 679 N N . CYS A 1 94 ? 11.495 3.493 -15.157 1.00 84.94 94 CYS A N 1
ATOM 680 C CA . CYS A 1 94 ? 10.340 4.192 -14.618 1.00 84.94 94 CYS A CA 1
ATOM 681 C C . CYS A 1 94 ? 10.752 5.529 -13.987 1.00 84.94 94 CYS A C 1
ATOM 683 O O . CYS A 1 94 ? 11.417 5.558 -12.958 1.00 84.94 94 CYS A O 1
ATOM 685 N N . GLU A 1 95 ? 10.300 6.639 -14.566 1.00 88.81 95 GLU A N 1
ATOM 686 C CA . GLU A 1 95 ? 10.545 7.985 -14.022 1.00 88.81 95 GLU A CA 1
ATOM 687 C C . GLU A 1 95 ? 9.503 8.408 -12.969 1.00 88.81 95 GLU A C 1
ATOM 689 O O . GLU A 1 95 ? 9.658 9.436 -12.314 1.00 88.81 95 GLU A O 1
ATOM 694 N N . MET A 1 96 ? 8.432 7.624 -12.790 1.00 88.62 96 MET A N 1
ATOM 695 C CA . MET A 1 96 ? 7.364 7.944 -11.841 1.00 88.62 96 MET A CA 1
ATOM 696 C C . MET A 1 96 ? 7.802 7.691 -10.402 1.00 88.62 96 MET A C 1
ATOM 698 O O . MET A 1 96 ? 8.325 6.626 -10.061 1.00 88.62 96 MET A O 1
ATOM 702 N N . THR A 1 97 ? 7.481 8.637 -9.527 1.00 89.31 97 THR A N 1
ATOM 703 C CA . THR A 1 97 ? 7.645 8.475 -8.083 1.00 89.31 97 THR A CA 1
ATOM 704 C C . THR A 1 97 ? 6.737 7.365 -7.543 1.00 89.31 97 THR A C 1
ATOM 706 O O . THR A 1 97 ? 5.687 7.048 -8.108 1.00 89.31 97 THR A O 1
ATOM 709 N N . GLY A 1 98 ? 7.089 6.799 -6.383 1.00 85.12 98 GLY A N 1
ATOM 710 C CA . GLY A 1 98 ? 6.258 5.788 -5.720 1.00 85.12 98 GLY A CA 1
ATOM 711 C C . GLY A 1 98 ? 4.821 6.263 -5.449 1.00 85.12 98 GLY A C 1
ATOM 712 O O . GLY A 1 98 ? 3.879 5.492 -5.610 1.00 85.12 98 GLY A O 1
ATOM 713 N N . GLY A 1 99 ? 4.629 7.544 -5.111 1.00 86.81 99 GLY A N 1
ATOM 714 C CA . GLY A 1 99 ? 3.298 8.130 -4.910 1.00 86.81 99 GLY A CA 1
ATOM 715 C C . GLY A 1 99 ? 2.477 8.228 -6.200 1.00 86.81 99 GLY A C 1
ATOM 716 O O . GLY A 1 99 ? 1.287 7.905 -6.204 1.00 86.81 99 GLY A O 1
ATOM 717 N N . GLU A 1 100 ? 3.106 8.610 -7.314 1.00 89.25 100 GLU A N 1
ATOM 718 C CA . GLU A 1 100 ? 2.459 8.639 -8.633 1.00 89.25 100 GLU A CA 1
ATOM 719 C C . GLU A 1 100 ? 2.088 7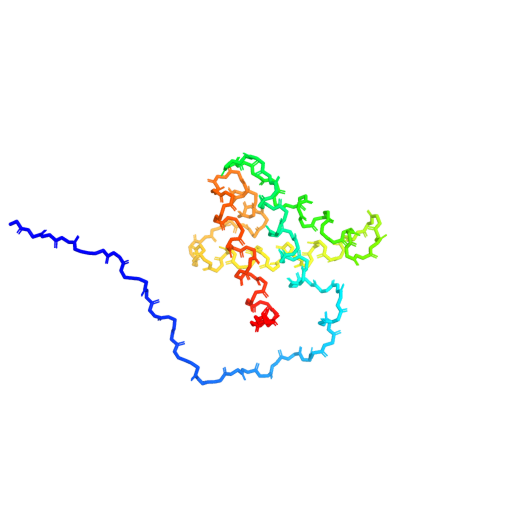.237 -9.108 1.00 89.25 100 GLU A C 1
ATOM 721 O O . GLU A 1 100 ? 0.986 7.035 -9.620 1.00 89.25 100 GLU A O 1
ATOM 726 N N . LEU A 1 101 ? 2.966 6.258 -8.875 1.00 89.44 101 LEU A N 1
ATOM 727 C CA . LEU A 1 101 ? 2.689 4.858 -9.167 1.00 89.44 101 LEU A CA 1
ATOM 728 C C . LEU A 1 101 ? 1.507 4.345 -8.355 1.00 89.44 101 LEU A C 1
ATOM 730 O O . LEU A 1 101 ? 0.604 3.769 -8.949 1.00 89.44 101 LEU A O 1
ATOM 734 N N . ILE A 1 102 ? 1.446 4.612 -7.046 1.00 90.06 102 ILE A N 1
ATOM 735 C CA . ILE A 1 102 ? 0.301 4.237 -6.199 1.00 90.06 102 ILE A CA 1
ATOM 736 C C . ILE A 1 102 ? -0.996 4.844 -6.737 1.00 90.06 102 ILE A C 1
ATOM 738 O O . ILE A 1 102 ? -1.994 4.137 -6.885 1.00 90.06 102 ILE A O 1
ATOM 742 N N . ARG A 1 103 ? -0.994 6.142 -7.067 1.00 87.12 103 ARG A N 1
ATOM 743 C CA . ARG A 1 103 ? -2.177 6.819 -7.614 1.00 87.12 103 ARG A CA 1
ATOM 744 C C . ARG A 1 103 ? -2.602 6.208 -8.949 1.00 87.12 103 ARG A C 1
ATOM 746 O O . ARG A 1 103 ? -3.784 5.934 -9.146 1.00 87.12 103 ARG A O 1
ATOM 753 N N . ARG A 1 104 ? -1.652 5.969 -9.858 1.00 87.06 104 ARG A N 1
ATOM 754 C CA . ARG A 1 104 ? -1.911 5.350 -11.165 1.00 87.06 104 ARG A CA 1
ATOM 755 C C . ARG A 1 104 ? -2.438 3.923 -11.011 1.00 87.06 104 ARG A C 1
ATOM 757 O O . ARG A 1 104 ? -3.401 3.564 -11.681 1.00 87.06 104 ARG A O 1
ATOM 764 N N . TYR A 1 105 ? -1.852 3.135 -10.112 1.00 86.56 105 TYR A N 1
ATOM 765 C CA . TYR A 1 105 ? -2.307 1.779 -9.810 1.00 86.56 105 TYR A CA 1
ATOM 766 C C . TYR A 1 105 ? -3.741 1.790 -9.287 1.00 86.56 105 TYR A C 1
ATOM 768 O O . TYR A 1 105 ? -4.574 1.054 -9.794 1.00 86.56 105 TYR A O 1
ATOM 776 N N . GLY A 1 106 ? -4.061 2.676 -8.343 1.00 84.81 106 GLY A N 1
ATOM 777 C CA . GLY A 1 106 ? -5.418 2.810 -7.819 1.00 84.81 106 GLY A CA 1
ATOM 778 C C . GLY A 1 106 ? -6.456 3.149 -8.893 1.00 84.81 106 GLY A C 1
ATOM 779 O O . GLY A 1 106 ? -7.542 2.573 -8.921 1.00 84.81 106 GLY A O 1
ATOM 780 N N . LEU A 1 107 ? -6.111 4.045 -9.820 1.00 85.12 107 LEU A N 1
ATOM 781 C CA . LEU A 1 107 ? -7.025 4.494 -10.872 1.00 85.12 107 LEU A CA 1
ATOM 782 C C . LEU A 1 107 ? -7.279 3.450 -11.963 1.00 85.12 107 LEU A C 1
ATOM 784 O O . LEU A 1 107 ? -8.384 3.410 -12.498 1.00 85.12 107 LEU A O 1
ATOM 788 N N . PHE A 1 108 ? -6.276 2.643 -12.313 1.00 85.75 108 PHE A N 1
ATOM 789 C CA . PHE A 1 108 ? -6.325 1.829 -13.532 1.00 85.75 108 PHE A CA 1
ATOM 790 C C . PHE A 1 108 ? -6.177 0.326 -13.306 1.00 85.75 108 PHE A C 1
ATOM 792 O O . PHE A 1 108 ? -6.539 -0.446 -14.192 1.00 85.75 108 PHE A O 1
ATOM 799 N N . ALA A 1 109 ? -5.648 -0.112 -12.163 1.00 85.31 109 ALA A N 1
ATOM 800 C CA . ALA A 1 109 ? -5.518 -1.533 -11.888 1.00 85.31 109 ALA A CA 1
ATOM 801 C C . ALA A 1 109 ? -6.851 -2.113 -11.381 1.00 85.31 109 ALA A C 1
ATOM 803 O O . ALA A 1 109 ? -7.558 -1.465 -10.601 1.00 85.31 109 ALA A O 1
ATOM 804 N N . PRO A 1 110 ? -7.187 -3.350 -11.781 1.00 85.31 110 PRO A N 1
ATOM 805 C CA . PRO A 1 110 ? -8.279 -4.089 -11.173 1.00 85.31 110 PRO A CA 1
ATOM 806 C C . PRO A 1 110 ? -8.082 -4.276 -9.666 1.00 85.31 110 PRO A C 1
ATOM 808 O O . PRO A 1 110 ? -6.958 -4.457 -9.188 1.00 85.31 110 PRO A O 1
ATOM 811 N N . THR A 1 111 ? -9.179 -4.294 -8.913 1.00 83.50 111 THR A N 1
ATOM 812 C CA . THR A 1 111 ? -9.176 -4.435 -7.448 1.00 83.50 111 THR A CA 1
ATOM 813 C C . THR A 1 111 ? -8.405 -5.675 -6.967 1.00 83.50 111 THR A C 1
ATOM 815 O O . THR A 1 111 ? -7.695 -5.606 -5.962 1.00 83.50 111 THR A O 1
ATOM 818 N N . ASP A 1 112 ? -8.460 -6.798 -7.695 1.00 84.06 112 ASP A N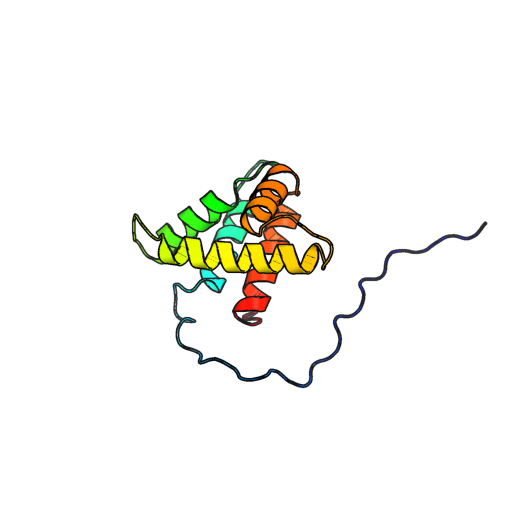 1
ATOM 819 C CA . ASP A 1 112 ? -7.711 -8.014 -7.347 1.00 84.06 112 ASP A CA 1
ATOM 820 C C . ASP A 1 112 ? -6.195 -7.860 -7.562 1.00 84.06 112 ASP A C 1
ATOM 822 O O . ASP A 1 112 ? -5.401 -8.403 -6.792 1.00 84.06 112 ASP A O 1
ATOM 826 N N . VAL A 1 113 ? -5.785 -7.087 -8.572 1.00 87.81 113 VAL A N 1
ATOM 827 C CA . VAL A 1 113 ? -4.379 -6.757 -8.842 1.00 87.81 113 VAL A CA 1
ATOM 828 C C . VAL A 1 113 ? -3.838 -5.834 -7.753 1.00 87.81 113 VAL A C 1
ATOM 830 O O . VAL A 1 113 ? -2.750 -6.076 -7.231 1.00 87.81 113 VAL A O 1
ATOM 833 N N . ILE A 1 114 ? -4.621 -4.834 -7.338 1.00 88.50 114 ILE A N 1
ATOM 834 C CA . ILE A 1 114 ? -4.272 -3.953 -6.214 1.00 88.50 114 ILE A CA 1
ATOM 835 C C . ILE A 1 114 ? -4.113 -4.768 -4.923 1.00 88.50 114 ILE A C 1
ATOM 837 O O . ILE A 1 114 ? -3.127 -4.610 -4.204 1.00 88.50 114 ILE A O 1
ATOM 841 N N . MET A 1 115 ? -5.054 -5.675 -4.643 1.00 88.94 115 MET A N 1
ATOM 842 C CA . MET A 1 115 ? -5.001 -6.558 -3.478 1.00 88.94 115 MET A CA 1
ATOM 843 C C . MET A 1 115 ? -3.726 -7.415 -3.477 1.00 88.94 115 MET A C 1
ATOM 845 O O . MET A 1 115 ? -3.016 -7.456 -2.472 1.00 88.94 115 MET A O 1
ATOM 849 N N . LYS A 1 116 ? -3.406 -8.074 -4.599 1.00 89.38 116 LYS A N 1
ATOM 850 C CA . LYS A 1 116 ? -2.184 -8.884 -4.744 1.00 89.38 116 LYS A CA 1
ATOM 851 C C . LYS A 1 116 ? -0.924 -8.048 -4.519 1.00 89.38 116 LYS A C 1
ATOM 853 O O . LYS A 1 116 ? -0.034 -8.492 -3.800 1.00 89.38 116 LYS A O 1
ATOM 858 N N . ALA A 1 117 ? -0.873 -6.837 -5.072 1.00 90.00 117 ALA A N 1
ATOM 859 C CA . ALA A 1 117 ? 0.260 -5.932 -4.907 1.00 90.00 117 ALA A CA 1
ATOM 860 C C . ALA A 1 117 ? 0.455 -5.503 -3.441 1.00 90.00 117 ALA A C 1
ATOM 862 O O . ALA A 1 117 ? 1.578 -5.524 -2.947 1.00 90.00 117 ALA A O 1
ATOM 863 N N . LEU A 1 118 ? -0.623 -5.202 -2.706 1.00 90.00 118 LEU A N 1
ATOM 864 C CA . LEU A 1 118 ? -0.545 -4.887 -1.273 1.00 90.00 118 LEU A CA 1
ATOM 865 C C . LEU A 1 118 ? -0.018 -6.067 -0.444 1.00 90.00 118 LEU A C 1
ATOM 867 O O . LEU A 1 118 ? 0.816 -5.874 0.441 1.00 90.00 118 LEU A O 1
ATOM 871 N N . TYR A 1 119 ? -0.469 -7.292 -0.735 1.00 89.88 119 TYR A N 1
ATOM 872 C CA . TYR A 1 119 ? 0.052 -8.495 -0.081 1.00 89.88 119 TYR A CA 1
ATOM 873 C C . TYR A 1 119 ? 1.524 -8.750 -0.413 1.00 89.88 119 TYR A C 1
ATOM 875 O O . TYR A 1 119 ? 2.296 -9.078 0.487 1.00 89.88 119 TYR A O 1
ATOM 883 N N . ALA A 1 120 ? 1.919 -8.576 -1.674 1.00 87.81 120 ALA A N 1
ATOM 884 C CA . ALA A 1 120 ? 3.298 -8.756 -2.113 1.00 87.81 120 ALA A CA 1
ATOM 885 C C . ALA A 1 120 ? 4.236 -7.720 -1.477 1.00 87.81 120 ALA A C 1
ATOM 887 O O . ALA A 1 120 ? 5.260 -8.098 -0.915 1.00 87.81 120 ALA A O 1
ATOM 888 N N . ALA A 1 121 ? 3.845 -6.442 -1.455 1.00 88.00 121 ALA A N 1
ATOM 889 C CA . ALA A 1 121 ? 4.589 -5.386 -0.772 1.00 88.00 121 ALA A CA 1
ATOM 890 C C . ALA A 1 121 ? 4.725 -5.666 0.738 1.00 88.00 121 ALA A C 1
ATOM 892 O O . ALA A 1 121 ? 5.799 -5.498 1.317 1.00 88.00 121 ALA A O 1
ATOM 893 N N . ALA A 1 122 ? 3.659 -6.164 1.379 1.00 87.19 122 ALA A N 1
ATOM 894 C CA . ALA A 1 122 ? 3.699 -6.570 2.782 1.00 87.19 122 ALA A CA 1
ATOM 895 C C . ALA A 1 122 ? 4.659 -7.743 3.032 1.00 87.19 122 ALA A C 1
ATOM 897 O O . ALA A 1 122 ? 5.380 -7.735 4.028 1.00 87.19 122 ALA A O 1
ATOM 898 N N . ALA A 1 123 ? 4.658 -8.746 2.151 1.00 84.56 123 ALA A N 1
ATOM 899 C CA . ALA A 1 123 ? 5.532 -9.912 2.247 1.00 84.56 123 ALA A CA 1
ATOM 900 C C . ALA A 1 123 ? 7.002 -9.557 1.986 1.00 84.56 123 ALA A C 1
ATOM 902 O O . ALA A 1 123 ? 7.880 -10.051 2.685 1.00 84.56 123 ALA A O 1
ATOM 903 N N . GLN A 1 124 ? 7.274 -8.662 1.035 1.00 81.94 124 GLN A N 1
ATOM 904 C CA . GLN A 1 124 ? 8.627 -8.191 0.750 1.00 81.94 124 GLN A CA 1
ATOM 905 C C . GLN A 1 124 ? 9.218 -7.389 1.915 1.00 81.94 124 GLN A C 1
ATOM 907 O O . GLN A 1 124 ? 10.397 -7.535 2.222 1.00 81.94 124 GLN A O 1
ATOM 912 N N . TYR A 1 125 ? 8.406 -6.567 2.587 1.00 79.75 125 TYR A N 1
ATOM 913 C CA . TYR A 1 125 ? 8.868 -5.752 3.712 1.00 79.75 125 TYR A CA 1
ATOM 914 C C . TYR A 1 125 ? 8.950 -6.521 5.039 1.00 79.75 125 TYR A C 1
ATOM 916 O O . TYR A 1 125 ? 9.892 -6.338 5.804 1.00 79.75 125 TYR A O 1
ATOM 924 N N . GLY A 1 126 ? 7.944 -7.344 5.346 1.00 68.44 126 GLY A N 1
ATOM 925 C CA . GLY A 1 126 ? 7.815 -8.027 6.639 1.00 68.44 126 GLY A CA 1
ATOM 926 C C . GLY A 1 126 ? 8.251 -9.491 6.643 1.00 68.44 126 GLY A C 1
ATOM 927 O O . GLY A 1 126 ? 8.147 -10.136 7.680 1.00 68.44 126 GLY A O 1
ATOM 928 N N . GLY A 1 127 ? 8.686 -10.031 5.502 1.00 57.62 127 GLY A N 1
ATOM 929 C CA . GLY A 1 127 ? 8.785 -11.472 5.301 1.00 57.62 127 GLY A CA 1
ATOM 930 C C . GLY A 1 127 ? 7.410 -12.131 5.124 1.00 57.62 127 GLY A C 1
ATOM 931 O O . GLY A 1 127 ? 6.345 -11.550 5.384 1.00 57.62 127 GLY A O 1
ATOM 932 N N . CYS A 1 128 ? 7.425 -13.376 4.652 1.00 40.16 128 CYS A N 1
ATOM 933 C CA . CYS A 1 128 ? 6.235 -14.215 4.574 1.00 40.16 128 CYS A CA 1
ATOM 934 C C . CYS A 1 128 ? 5.784 -14.642 5.978 1.00 40.16 128 CYS A C 1
ATOM 936 O O . CYS A 1 128 ? 6.048 -15.763 6.391 1.00 40.16 128 CYS A O 1
ATOM 938 N N . ASP A 1 129 ? 5.022 -13.801 6.673 1.00 43.22 129 ASP A N 1
ATOM 939 C CA . ASP A 1 129 ? 4.056 -14.305 7.657 1.00 43.22 129 ASP A CA 1
ATOM 940 C C . ASP A 1 129 ? 2.832 -14.824 6.892 1.00 43.22 129 ASP A C 1
ATOM 942 O O . ASP A 1 129 ? 1.764 -14.206 6.863 1.00 43.22 129 ASP A O 1
ATOM 946 N N . PHE A 1 130 ? 3.021 -15.943 6.195 1.00 39.69 130 PHE A N 1
ATOM 947 C CA . PHE A 1 130 ? 1.931 -16.881 5.984 1.00 39.69 130 PHE A CA 1
ATOM 948 C C . PHE A 1 130 ? 1.921 -17.790 7.203 1.00 39.69 130 PHE A C 1
ATOM 950 O O . PHE A 1 130 ? 2.807 -18.624 7.370 1.00 39.69 130 PHE A O 1
ATOM 957 N N . GLY A 1 131 ? 0.924 -17.619 8.059 1.00 25.61 131 GLY A N 1
ATOM 958 C CA . GLY A 1 131 ? 0.643 -18.598 9.089 1.00 25.61 131 GLY A CA 1
ATOM 959 C C . GLY A 1 131 ? -0.726 -18.379 9.716 1.00 25.61 131 GLY A C 1
ATOM 960 O O . GLY A 1 131 ? -1.078 -17.230 10.002 1.00 25.61 131 GLY A O 1
ATOM 961 N N . PRO A 1 132 ? -1.415 -19.471 10.068 1.00 39.00 132 PRO A N 1
ATOM 962 C CA . PRO A 1 132 ? -1.765 -20.638 9.247 1.00 39.00 132 PRO A CA 1
ATOM 963 C C . PRO A 1 132 ? -2.985 -20.395 8.334 1.00 39.00 132 PRO A C 1
ATOM 965 O O . PRO A 1 132 ? -3.766 -19.451 8.598 1.00 39.00 132 PRO A O 1
#

pLDDT: mean 71.94, std 21.85, range [25.45, 92.38]